Protein AF-A0A353RJG9-F1 (afdb_monomer)

Foldseek 3Di:
DPPPPPDPDLPPDLVVVCVVVPHPDSVVVQVVCCVVVVDGPVVVSVVPD

Nearest PDB structures (foldseek):
  2k9s-assembly1_A  TM=8.351E-01  e=3.071E-01  Escherichia coli K-12
  3mkl-assembly2_B  TM=9.096E-01  e=7.332E-01  Escherichia coli K-12
  7r3w-assembly3_C  TM=8.687E-01  e=9.800E-01  Salmonella enterica subsp. enterica serovar Typhimurium
  7r3w-assembly4_D  TM=8.083E-01  e=9.800E-01  Salmonella enterica subsp. 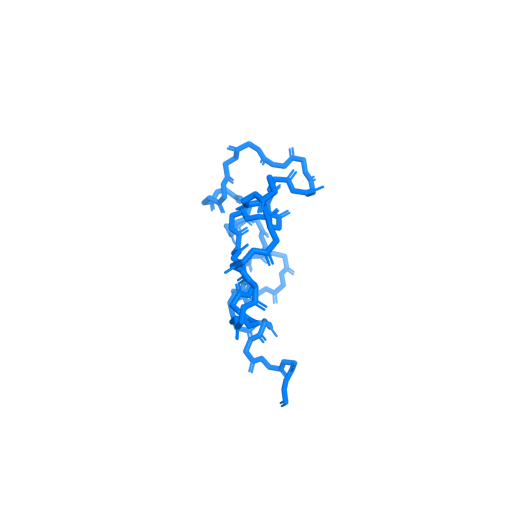enterica serovar Typhimurium
  5chh-assembly1_A  TM=8.380E-01  e=1.514E+00  Pseudomonas aeruginosa

Radius of gyration: 12.64 Å; Cα contacts (8 Å, |Δi|>4): 28; chains: 1; bounding box: 26×34×24 Å

Mean predicted aligned error: 8.79 Å

Secondary structure (DSSP, 8-state):
--SSS--------HHHHHHHTT-S-HHHHHHHHHHHHSS-HHHHHHH--

Solvent-accessible surface area (backbone atoms only — not comparable to full-atom values): 3221 Å² total; per-residue (Å²): 140,81,86,80,84,79,78,89,62,94,68,80,49,66,52,58,54,21,49,76,76,71,37,93,45,43,69,57,44,46,53,53,43,27,71,74,67,76,43,50,70,67,56,56,63,70,63,76,115

pLDDT: mean 76.01, std 16.07, range [44.53, 92.25]

Sequence (49 aa):
RKILEKNRNNNIIVSEIAYRVGFNDPKYFTRCFVKQYNMTPSSLINQET

Structure (mmCIF, N/CA/C/O backbone):
data_AF-A0A353RJG9-F1
#
_entry.id   AF-A0A353RJG9-F1
#
loop_
_atom_site.group_PDB
_atom_site.id
_atom_site.type_symbol
_atom_site.label_atom_id
_atom_site.label_alt_id
_atom_site.label_comp_id
_atom_site.label_asym_id
_atom_site.label_entity_id
_atom_site.label_seq_id
_atom_site.pdbx_PDB_ins_code
_atom_site.Cartn_x
_atom_site.Cartn_y
_atom_site.Cartn_z
_atom_site.occupancy
_atom_site.B_iso_or_equiv
_atom_site.auth_seq_id
_atom_site.auth_comp_id
_atom_site.auth_asym_id
_atom_site.auth_atom_id
_atom_site.pdbx_PDB_model_num
ATOM 1 N N . ARG A 1 1 ? 15.629 -25.098 1.053 1.00 45.81 1 ARG A N 1
ATOM 2 C CA . ARG A 1 1 ? 14.390 -25.007 1.867 1.00 45.81 1 ARG A CA 1
ATOM 3 C C . ARG A 1 1 ? 14.457 -23.816 2.845 1.00 45.81 1 ARG A C 1
ATOM 5 O O . ARG A 1 1 ? 14.291 -24.015 4.031 1.00 45.81 1 ARG A O 1
ATOM 12 N N . LYS A 1 2 ? 14.719 -22.586 2.364 1.00 50.47 2 LYS A N 1
ATOM 13 C CA . LYS A 1 2 ? 14.834 -21.365 3.205 1.00 50.47 2 LYS A CA 1
ATOM 14 C C . LYS A 1 2 ? 13.711 -20.338 2.970 1.00 50.47 2 LYS A C 1
ATOM 16 O O . LYS A 1 2 ? 13.750 -19.248 3.518 1.00 50.47 2 LYS A O 1
ATOM 21 N N . ILE A 1 3 ? 12.720 -20.679 2.142 1.00 55.19 3 ILE A N 1
ATOM 22 C CA . ILE A 1 3 ? 11.674 -19.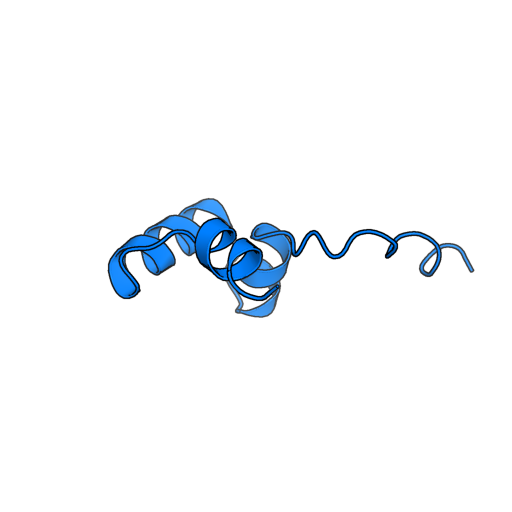745 1.685 1.00 55.19 3 ILE A CA 1
ATOM 23 C C . ILE A 1 3 ? 10.452 -19.754 2.634 1.00 55.19 3 ILE A C 1
ATOM 25 O O . ILE A 1 3 ? 9.601 -18.880 2.555 1.00 55.19 3 ILE A O 1
ATOM 29 N N . LEU A 1 4 ? 10.372 -20.707 3.573 1.00 52.75 4 LEU A N 1
ATOM 30 C CA . LEU A 1 4 ? 9.176 -20.938 4.402 1.00 52.75 4 LEU A CA 1
ATOM 31 C C . LEU A 1 4 ? 9.284 -20.445 5.858 1.00 52.75 4 LEU A C 1
ATOM 33 O O . LEU A 1 4 ? 8.331 -20.588 6.613 1.00 52.75 4 LEU A O 1
ATOM 37 N N . GLU A 1 5 ? 10.400 -19.842 6.274 1.00 52.28 5 GLU A N 1
ATOM 38 C CA . GLU A 1 5 ? 10.643 -19.501 7.691 1.00 52.28 5 GLU A CA 1
ATOM 39 C C . GLU A 1 5 ? 10.366 -18.037 8.075 1.00 52.28 5 GLU A C 1
ATOM 41 O O . GLU A 1 5 ? 10.820 -17.573 9.120 1.00 52.28 5 GLU A O 1
ATOM 46 N N . LYS A 1 6 ? 9.616 -17.266 7.277 1.00 49.88 6 LYS A N 1
ATOM 47 C CA . LYS A 1 6 ? 9.345 -15.861 7.635 1.00 49.88 6 LYS A CA 1
ATOM 48 C C . LYS A 1 6 ? 7.920 -15.401 7.336 1.00 49.88 6 LYS A C 1
ATOM 50 O O . LYS A 1 6 ? 7.717 -14.440 6.616 1.00 49.88 6 LYS A O 1
ATOM 55 N N . ASN A 1 7 ? 6.935 -16.068 7.934 1.00 48.62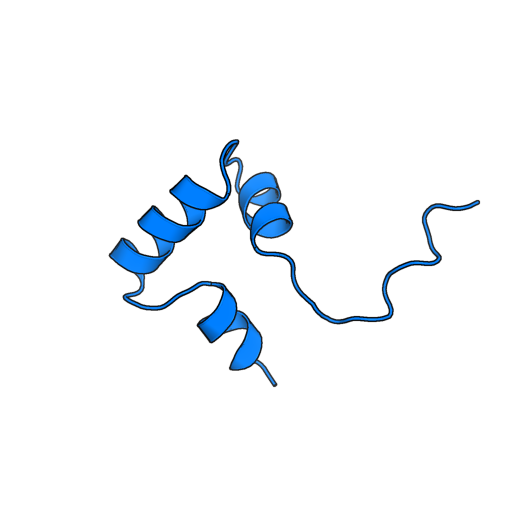 7 ASN A N 1
ATOM 56 C CA . ASN A 1 7 ? 5.558 -15.566 8.036 1.00 48.62 7 ASN A CA 1
ATOM 57 C C . ASN A 1 7 ? 4.999 -15.849 9.438 1.00 48.62 7 ASN A C 1
ATOM 59 O O . ASN A 1 7 ? 4.101 -16.663 9.617 1.00 48.62 7 ASN A O 1
ATOM 63 N N . ARG A 1 8 ? 5.582 -15.207 10.458 1.00 48.09 8 ARG A N 1
ATOM 64 C CA . ARG A 1 8 ? 5.016 -15.169 11.822 1.00 48.09 8 ARG A CA 1
ATOM 65 C C . ARG A 1 8 ? 4.309 -13.859 12.155 1.00 48.09 8 ARG A C 1
ATOM 67 O O . ARG A 1 8 ? 3.709 -13.752 13.216 1.00 48.09 8 ARG A O 1
ATOM 74 N N . ASN A 1 9 ? 4.343 -12.889 11.247 1.00 50.81 9 ASN A N 1
ATOM 75 C CA . ASN A 1 9 ? 3.745 -11.587 11.467 1.00 50.81 9 ASN A CA 1
ATOM 76 C C . ASN A 1 9 ? 2.696 -11.382 10.378 1.00 50.81 9 ASN A C 1
ATOM 78 O O . ASN A 1 9 ? 3.069 -11.218 9.220 1.00 50.81 9 ASN A O 1
ATOM 82 N N . ASN A 1 10 ? 1.415 -11.321 10.748 1.00 54.91 10 ASN A N 1
ATOM 83 C CA . ASN A 1 10 ? 0.317 -10.793 9.922 1.00 54.91 10 ASN A CA 1
ATOM 84 C C . ASN A 1 10 ? 0.499 -9.283 9.626 1.00 54.91 10 ASN A C 1
ATOM 86 O O . ASN A 1 10 ? -0.447 -8.509 9.601 1.00 54.91 10 ASN A O 1
ATOM 90 N N . ASN A 1 11 ? 1.739 -8.832 9.429 1.00 58.53 11 ASN A N 1
ATOM 91 C CA . ASN A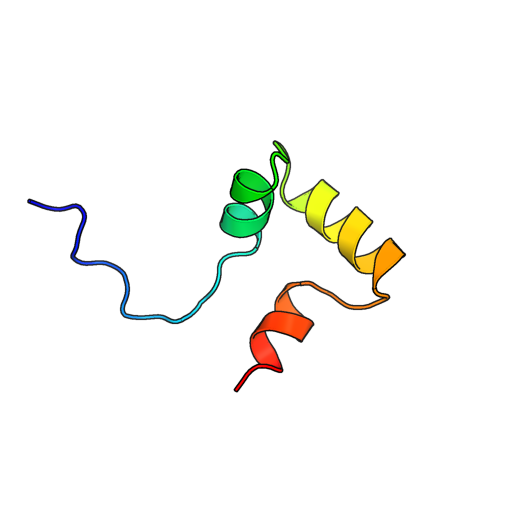 1 11 ? 2.050 -7.517 8.906 1.00 58.53 11 ASN A CA 1
ATOM 92 C C . ASN A 1 11 ? 1.903 -7.611 7.393 1.00 58.53 11 ASN A C 1
ATOM 94 O O . ASN A 1 11 ? 2.867 -7.877 6.674 1.00 58.53 11 ASN A O 1
ATOM 98 N N . ILE A 1 12 ? 0.672 -7.446 6.917 1.00 69.25 12 ILE A N 1
ATOM 99 C CA . ILE A 1 12 ? 0.421 -7.256 5.497 1.00 69.25 12 ILE A CA 1
ATOM 100 C C . ILE A 1 12 ? 1.212 -6.014 5.067 1.00 69.25 12 ILE A C 1
ATOM 102 O O . ILE A 1 12 ? 0.979 -4.904 5.546 1.00 69.25 12 ILE A O 1
ATOM 106 N N . ILE A 1 13 ? 2.196 -6.207 4.191 1.00 81.88 13 ILE A N 1
ATOM 107 C CA . ILE A 1 13 ? 3.065 -5.125 3.736 1.00 81.88 13 ILE A CA 1
ATOM 108 C C . ILE A 1 13 ? 2.382 -4.443 2.551 1.00 81.88 13 ILE A C 1
ATOM 110 O O . ILE A 1 13 ? 2.149 -5.066 1.519 1.00 81.88 13 ILE A O 1
ATOM 114 N N . VAL A 1 14 ? 2.098 -3.145 2.667 1.00 81.12 14 VAL A N 1
ATOM 115 C CA . VAL A 1 14 ? 1.428 -2.354 1.615 1.00 81.12 14 VAL A CA 1
ATOM 116 C C . VAL A 1 14 ? 2.144 -2.455 0.261 1.00 81.12 14 VAL A C 1
ATOM 118 O O . VAL A 1 14 ? 1.494 -2.479 -0.781 1.00 81.12 14 VAL A O 1
ATOM 121 N N . SER A 1 15 ? 3.475 -2.580 0.258 1.00 84.50 15 SER A N 1
ATOM 122 C CA . SER A 1 15 ? 4.242 -2.797 -0.971 1.00 84.50 15 SER A CA 1
ATOM 123 C C . SER A 1 15 ? 3.946 -4.133 -1.641 1.00 84.50 15 SER A C 1
ATOM 125 O O . SER A 1 15 ? 3.838 -4.173 -2.857 1.00 84.50 15 SER A O 1
ATOM 127 N N . GLU A 1 16 ? 3.758 -5.205 -0.874 1.00 86.50 16 GLU A N 1
ATOM 128 C CA . GLU A 1 16 ? 3.394 -6.517 -1.416 1.00 86.50 16 GLU A CA 1
ATOM 129 C C . GLU A 1 16 ? 2.011 -6.473 -2.076 1.00 86.50 16 GLU A C 1
ATOM 131 O O . GLU A 1 16 ? 1.838 -6.989 -3.178 1.00 86.50 16 GLU A O 1
ATOM 136 N N . ILE A 1 17 ? 1.036 -5.801 -1.451 1.00 84.62 17 ILE A N 1
ATOM 137 C CA . ILE A 1 17 ? -0.286 -5.598 -2.063 1.00 84.62 17 ILE A CA 1
ATOM 138 C C . ILE A 1 17 ? -0.146 -4.826 -3.374 1.00 84.62 17 ILE A C 1
ATOM 140 O O . ILE A 1 17 ? -0.700 -5.251 -4.385 1.00 84.62 17 ILE A O 1
ATOM 144 N N . ALA A 1 18 ? 0.610 -3.725 -3.368 1.00 88.38 18 ALA A N 1
ATOM 145 C CA . ALA A 1 18 ? 0.832 -2.914 -4.558 1.00 88.38 18 ALA A CA 1
ATOM 146 C C . ALA A 1 18 ? 1.407 -3.756 -5.710 1.00 88.38 18 ALA A C 1
ATOM 148 O O . ALA A 1 18 ? 0.875 -3.719 -6.816 1.00 88.38 18 ALA A O 1
ATOM 149 N N . TYR A 1 19 ? 2.418 -4.587 -5.446 1.00 89.25 19 TYR A N 1
ATOM 150 C CA . TYR A 1 19 ? 2.976 -5.462 -6.477 1.00 89.25 19 TYR A CA 1
ATOM 151 C C . TYR A 1 19 ? 1.976 -6.525 -6.954 1.00 89.25 19 TYR A C 1
ATOM 153 O O . TYR A 1 19 ? 1.875 -6.770 -8.155 1.00 89.25 19 TYR A O 1
ATOM 161 N N . ARG A 1 20 ? 1.175 -7.111 -6.053 1.00 86.56 20 ARG A N 1
ATOM 162 C CA . ARG A 1 20 ? 0.145 -8.105 -6.413 1.00 86.56 20 ARG A CA 1
ATOM 163 C C . ARG A 1 20 ? -0.964 -7.544 -7.293 1.00 86.56 20 ARG A C 1
ATOM 165 O O . ARG A 1 20 ? -1.471 -8.264 -8.147 1.00 86.56 20 ARG A O 1
ATOM 172 N N . VAL A 1 21 ? -1.338 -6.280 -7.099 1.00 86.25 21 VAL A N 1
ATOM 173 C CA . VAL A 1 21 ? -2.355 -5.608 -7.923 1.00 86.25 21 VAL A CA 1
ATOM 174 C C . VAL A 1 21 ? -1.773 -4.955 -9.187 1.00 86.25 21 VAL A C 1
ATOM 176 O O . VAL A 1 21 ? -2.496 -4.276 -9.910 1.00 86.25 21 VAL A O 1
ATOM 179 N N . GLY A 1 22 ? -0.483 -5.169 -9.477 1.00 87.50 22 GLY A N 1
ATOM 180 C CA . GLY A 1 22 ? 0.170 -4.715 -10.710 1.00 87.50 22 GLY A CA 1
ATOM 181 C C . GLY A 1 22 ? 0.752 -3.299 -10.657 1.00 87.50 22 GLY A C 1
ATOM 182 O O . GLY A 1 22 ? 1.089 -2.734 -11.696 1.00 87.50 22 GLY A O 1
ATOM 183 N N . PHE A 1 23 ? 0.887 -2.707 -9.469 1.00 88.50 23 PHE A N 1
ATOM 184 C CA . PHE A 1 23 ? 1.560 -1.423 -9.296 1.00 88.50 23 PHE A CA 1
ATOM 185 C C . PHE A 1 23 ? 3.065 -1.629 -9.130 1.00 88.50 23 PHE A C 1
ATOM 187 O O . PHE A 1 23 ? 3.515 -2.380 -8.270 1.00 88.50 23 PHE A O 1
ATOM 194 N N . ASN A 1 24 ? 3.848 -0.879 -9.903 1.00 89.31 24 ASN A N 1
ATOM 195 C CA . ASN A 1 24 ? 5.309 -0.864 -9.787 1.00 89.31 24 ASN A CA 1
ATOM 196 C C . ASN A 1 24 ? 5.815 0.079 -8.681 1.00 89.31 24 ASN A C 1
ATOM 198 O O . ASN A 1 24 ? 6.973 -0.012 -8.286 1.00 89.31 24 ASN A O 1
ATOM 202 N N . ASP A 1 25 ? 4.961 0.981 -8.180 1.00 89.25 25 ASP A N 1
ATOM 203 C CA . ASP A 1 25 ? 5.303 1.937 -7.124 1.00 89.25 25 ASP A CA 1
ATOM 204 C C . ASP A 1 25 ? 4.286 1.883 -5.961 1.00 89.25 25 ASP A C 1
ATOM 206 O O . ASP A 1 25 ? 3.147 2.352 -6.091 1.00 89.25 25 ASP A O 1
ATOM 210 N N . PRO A 1 26 ? 4.682 1.339 -4.794 1.00 87.94 26 PRO A N 1
ATOM 211 C CA . PRO A 1 26 ? 3.836 1.278 -3.601 1.00 87.94 26 PRO A CA 1
ATOM 212 C C . PRO A 1 26 ? 3.364 2.636 -3.067 1.00 87.94 26 PRO A C 1
ATOM 214 O O . PRO A 1 26 ? 2.289 2.732 -2.462 1.00 87.94 26 PRO A O 1
ATOM 217 N N . LYS A 1 27 ? 4.148 3.705 -3.269 1.00 87.44 27 LYS A N 1
ATOM 218 C CA . LYS A 1 27 ? 3.774 5.054 -2.816 1.00 87.44 27 LYS A CA 1
ATOM 219 C C . LYS 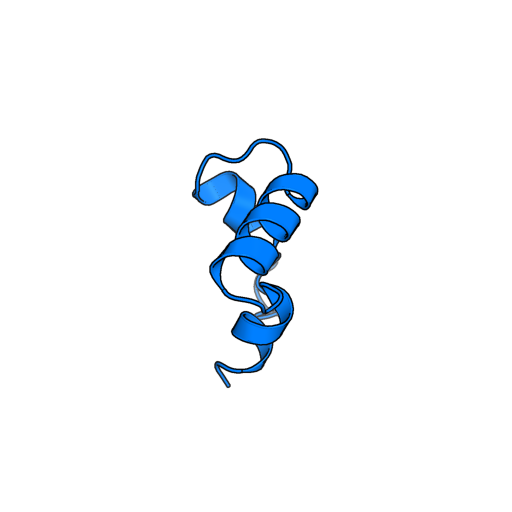A 1 27 ? 2.618 5.592 -3.654 1.00 87.44 27 LYS A C 1
ATOM 221 O O . LYS A 1 27 ? 1.673 6.157 -3.105 1.00 87.44 27 LYS A O 1
ATOM 226 N N . TYR A 1 28 ? 2.656 5.375 -4.961 1.00 89.44 28 TYR A N 1
ATOM 227 C CA . TYR A 1 28 ? 1.601 5.735 -5.893 1.00 89.44 28 TYR A CA 1
ATOM 228 C C . TYR A 1 28 ? 0.330 4.934 -5.615 1.00 89.44 28 TYR A C 1
ATOM 230 O O . TYR A 1 28 ? -0.734 5.536 -5.482 1.00 89.44 28 TYR A O 1
ATOM 238 N N . PHE A 1 29 ? 0.451 3.618 -5.397 1.00 89.31 29 PHE A N 1
ATOM 239 C CA . PHE A 1 29 ? -0.660 2.782 -4.931 1.00 89.31 29 PHE A CA 1
ATOM 240 C C . PHE A 1 29 ? -1.329 3.379 -3.687 1.00 89.31 29 PHE A C 1
ATOM 242 O O . PHE A 1 29 ? -2.538 3.590 -3.677 1.00 89.31 29 PHE A O 1
ATOM 249 N N . THR A 1 30 ? -0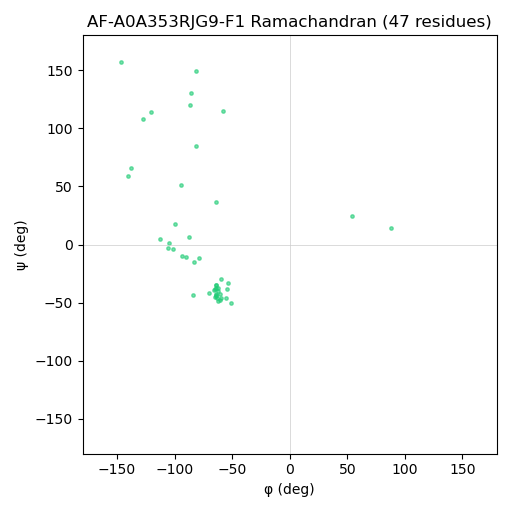.539 3.739 -2.671 1.00 88.75 30 THR A N 1
ATOM 250 C CA . THR A 1 30 ? -1.056 4.329 -1.427 1.00 88.75 30 THR A CA 1
ATOM 251 C C . THR A 1 30 ? -1.799 5.643 -1.685 1.00 88.75 30 THR A C 1
ATOM 253 O O . THR A 1 30 ? -2.877 5.854 -1.137 1.00 88.75 30 THR A O 1
ATOM 256 N N . ARG A 1 31 ? -1.277 6.518 -2.555 1.00 90.38 31 ARG A N 1
ATOM 257 C CA . ARG A 1 31 ? -1.944 7.784 -2.915 1.00 90.38 31 ARG A CA 1
ATOM 258 C C . ARG A 1 31 ? -3.275 7.552 -3.626 1.00 90.38 31 ARG A C 1
ATOM 260 O O . ARG A 1 31 ? -4.258 8.212 -3.298 1.00 90.38 31 ARG A O 1
ATOM 267 N N . CYS A 1 32 ? -3.312 6.624 -4.579 1.00 89.56 32 CYS A N 1
ATOM 268 C CA . CYS A 1 32 ? -4.537 6.246 -5.281 1.00 89.56 32 CYS A CA 1
ATOM 269 C C . CYS A 1 32 ? -5.558 5.624 -4.326 1.00 89.56 32 CYS A C 1
ATOM 271 O O . CYS A 1 32 ? -6.729 5.989 -4.363 1.00 89.56 32 CYS A O 1
ATOM 273 N N . PHE A 1 33 ? -5.102 4.746 -3.435 1.00 89.81 33 PHE A N 1
ATOM 274 C CA . PHE A 1 33 ? -5.942 4.092 -2.442 1.00 89.81 33 PHE A CA 1
ATOM 275 C C . PHE A 1 33 ? -6.573 5.106 -1.484 1.00 89.81 33 PHE A C 1
ATOM 277 O O . PHE A 1 33 ? -7.787 5.108 -1.309 1.00 89.81 33 PHE A O 1
ATOM 284 N N . VAL A 1 34 ? -5.779 6.032 -0.937 1.00 91.12 34 VAL A N 1
ATOM 285 C CA . VAL A 1 34 ? -6.290 7.099 -0.063 1.00 91.12 34 VAL A CA 1
ATOM 286 C C . VAL A 1 34 ? -7.266 8.002 -0.809 1.00 91.12 34 VAL A C 1
ATOM 288 O O . VAL A 1 34 ? -8.290 8.368 -0.250 1.00 91.12 34 VAL A O 1
ATOM 291 N N . LYS A 1 35 ? -7.008 8.336 -2.078 1.00 92.25 35 LYS A N 1
ATOM 292 C CA . LYS A 1 35 ? -7.940 9.148 -2.873 1.00 92.25 35 LYS A CA 1
ATOM 293 C C . LYS A 1 35 ? -9.281 8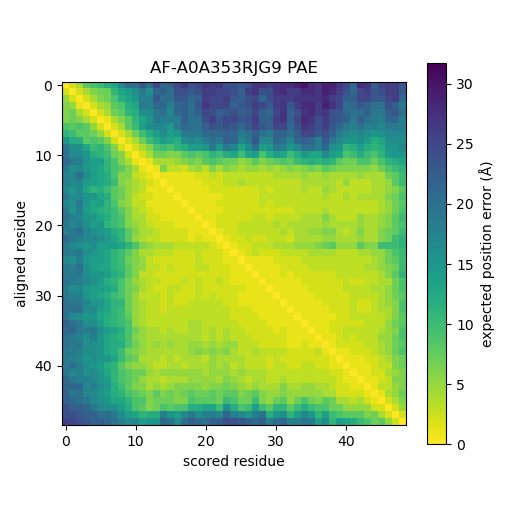.441 -3.113 1.00 92.25 35 LYS A C 1
ATOM 295 O O . LYS A 1 35 ? -10.304 9.111 -3.165 1.00 92.25 35 LYS A O 1
ATOM 300 N N . GLN A 1 36 ? -9.269 7.119 -3.276 1.00 90.56 36 GLN A N 1
ATOM 301 C CA . GLN A 1 36 ? -10.461 6.327 -3.587 1.00 90.56 36 GLN A CA 1
ATOM 302 C C . GLN A 1 36 ? -11.279 5.962 -2.343 1.00 90.56 36 GLN A C 1
ATOM 304 O O . GLN A 1 36 ? -12.502 6.043 -2.363 1.00 90.56 36 GLN A O 1
ATOM 309 N N . TYR A 1 37 ? -10.607 5.547 -1.270 1.00 87.25 37 TYR A N 1
ATOM 310 C CA . TYR A 1 37 ? -11.236 5.007 -0.060 1.00 87.25 37 TYR A CA 1
ATOM 311 C C . TYR A 1 37 ? -11.204 5.982 1.119 1.00 87.25 37 TYR A C 1
ATOM 313 O O . TYR A 1 37 ? -11.719 5.672 2.189 1.00 87.25 37 TYR A O 1
ATOM 321 N N . ASN A 1 38 ? -10.573 7.148 0.948 1.00 90.50 38 ASN A N 1
ATOM 322 C CA . ASN A 1 38 ? -10.397 8.171 1.979 1.00 90.50 38 ASN A CA 1
ATOM 323 C C . ASN A 1 38 ? -9.750 7.640 3.279 1.00 90.50 38 ASN A C 1
ATOM 325 O O . ASN A 1 38 ? -9.924 8.209 4.355 1.00 90.50 38 ASN A O 1
ATOM 329 N N . MET A 1 39 ? -8.994 6.545 3.174 1.00 86.69 39 MET A N 1
ATOM 330 C CA . MET A 1 39 ? -8.312 5.861 4.273 1.00 86.69 39 MET A CA 1
ATOM 331 C C . MET A 1 39 ? -6.995 5.261 3.774 1.00 86.69 39 MET A C 1
ATOM 333 O O . MET A 1 39 ? -6.834 5.014 2.578 1.00 86.69 39 MET A O 1
ATOM 337 N N . THR A 1 40 ? -6.033 5.026 4.668 1.00 85.31 40 THR A N 1
ATOM 338 C CA . THR A 1 40 ? -4.766 4.395 4.268 1.00 85.31 40 THR A CA 1
ATOM 339 C C . THR A 1 40 ? -4.918 2.871 4.186 1.00 85.31 40 THR A C 1
ATOM 341 O O . THR A 1 40 ? -5.678 2.304 4.973 1.00 85.31 40 THR A O 1
ATOM 344 N N . PRO A 1 41 ? -4.172 2.179 3.301 1.00 82.38 41 PRO A N 1
ATOM 345 C CA . PRO A 1 41 ? -4.155 0.716 3.271 1.00 82.38 41 PRO A CA 1
ATOM 346 C C . PRO A 1 41 ? -3.798 0.119 4.639 1.00 82.38 41 PRO A C 1
ATOM 348 O O . PRO A 1 41 ? -4.399 -0.858 5.067 1.00 82.38 41 PRO A O 1
ATOM 351 N N . SER A 1 42 ? -2.866 0.750 5.363 1.00 80.06 42 SER A N 1
ATOM 352 C CA . SER A 1 42 ? -2.482 0.345 6.717 1.00 80.06 42 SER A CA 1
ATOM 353 C C . SER A 1 42 ? -3.626 0.482 7.722 1.00 80.06 42 SER A C 1
ATOM 355 O O . SER A 1 42 ? -3.745 -0.355 8.609 1.00 80.06 42 SER A O 1
ATOM 357 N N . SER A 1 43 ? -4.466 1.516 7.607 1.00 80.56 43 SER A N 1
ATOM 358 C CA . SER A 1 43 ? -5.655 1.669 8.456 1.00 80.56 43 SER A CA 1
ATOM 359 C C . SER A 1 43 ? -6.630 0.518 8.228 1.00 80.56 43 SER A C 1
ATOM 361 O O . SER A 1 43 ? -7.060 -0.085 9.200 1.00 80.56 43 SER A O 1
ATOM 363 N N . LEU A 1 44 ? -6.896 0.160 6.967 1.00 80.00 44 LEU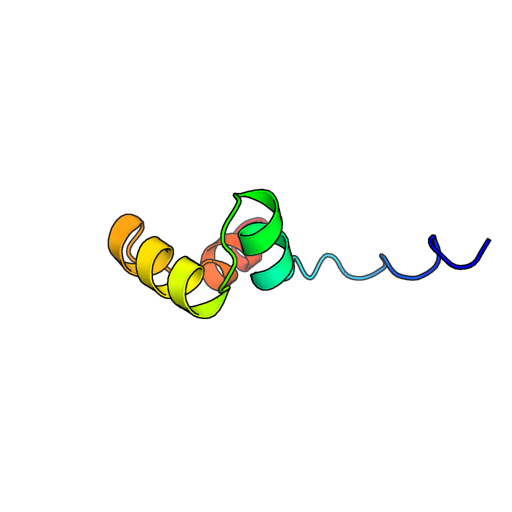 A N 1
ATOM 364 C CA . LEU A 1 44 ? -7.763 -0.972 6.632 1.00 80.00 44 LEU A CA 1
ATOM 365 C C . LEU A 1 44 ? -7.218 -2.293 7.205 1.00 80.00 44 LEU A C 1
ATOM 367 O O . LEU A 1 44 ? -7.950 -3.032 7.848 1.00 80.00 44 LEU A O 1
ATOM 371 N N . ILE A 1 45 ? -5.916 -2.548 7.038 1.00 75.19 45 ILE A N 1
ATOM 372 C CA . ILE A 1 45 ? -5.246 -3.761 7.540 1.00 75.19 45 ILE A CA 1
ATOM 373 C C . ILE A 1 45 ? -5.311 -3.860 9.072 1.00 75.19 45 ILE A C 1
ATOM 375 O O . ILE A 1 45 ? -5.475 -4.951 9.604 1.00 75.19 45 ILE A O 1
ATOM 379 N N . ASN A 1 46 ? -5.195 -2.737 9.788 1.00 68.12 46 ASN A N 1
ATOM 380 C CA . ASN A 1 46 ? -5.290 -2.718 11.253 1.00 68.12 46 ASN A CA 1
ATOM 381 C C . ASN A 1 46 ? -6.736 -2.785 11.777 1.00 68.12 46 ASN A C 1
ATOM 383 O O . ASN A 1 46 ? -6.921 -2.949 12.978 1.00 68.12 46 ASN A O 1
ATOM 387 N N . GLN A 1 47 ? -7.748 -2.622 10.918 1.00 63.19 47 GLN A N 1
ATOM 388 C CA . GLN A 1 47 ? -9.161 -2.716 11.304 1.00 63.19 47 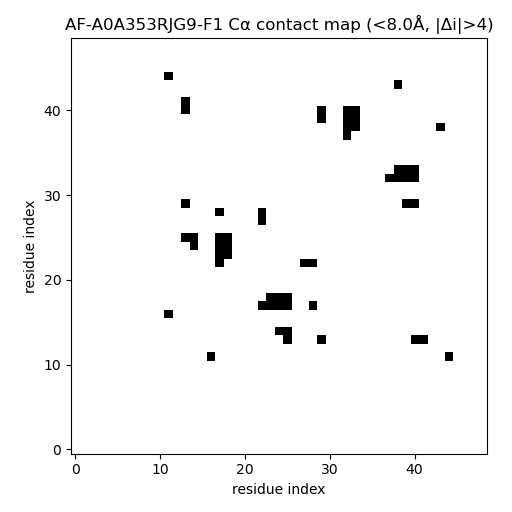GLN A CA 1
ATOM 389 C C . GLN A 1 47 ? -9.761 -4.113 11.094 1.00 63.19 47 GLN A C 1
ATOM 391 O O . GLN A 1 47 ? -10.864 -4.364 11.569 1.00 63.19 47 GLN A O 1
ATOM 396 N N . GLU A 1 48 ? -9.056 -5.021 10.416 1.00 54.06 48 GLU A N 1
ATOM 397 C CA . GLU A 1 48 ? -9.480 -6.412 10.211 1.00 54.06 48 GLU A CA 1
ATOM 398 C C . GLU A 1 48 ? -8.879 -7.336 11.290 1.00 54.06 48 GLU A C 1
ATOM 400 O O . GLU A 1 48 ? -8.221 -8.336 10.999 1.00 54.06 48 GLU A O 1
ATOM 405 N N . THR A 1 49 ? -9.038 -6.964 12.566 1.00 44.53 49 THR A N 1
ATOM 406 C CA . THR A 1 49 ? -8.714 -7.805 13.735 1.00 44.53 49 THR A CA 1
ATOM 407 C C . THR A 1 49 ? -9.767 -7.642 14.820 1.00 44.53 49 THR A C 1
ATOM 409 O O . THR A 1 49 ? -10.184 -6.489 15.063 1.00 44.53 49 THR A O 1
#